Protein AF-A0A9X0A060-F1 (afdb_monomer_lite)

Foldseek 3Di:
DPPFQFLFWKWKADQCVLVVCVVVVVLLVVLLQQLLWDADPVRDIAFGWDDWDGDNTIITGTTGPDLVSSVVSVVCVVVCVSQVSSCVSVVVVPDNDRIDIDGPPVVVSVVVNVVVVD

Sequence (118 aa):
IDNVWIAGAVTVGAISLGAFYLARKGPSEDAIRRALERTDNSGVVDPAVRNITDGHSVLVELHCHTETSLLLFLEDFKKKKVKFRLEEEFKKIGFKDELGVTIRNAEEVYEKARQRIR

pLDDT: mean 84.38, std 12.81, range [35.19, 97.19]

Secondary structure (DSSP, 8-state):
----EEEEEEEEE-TTHHHHHHHTHHHHHHHHHHHH--B-TTS-BSSEEEEEE-SSSEEEEEEESSHHHHHHHHHHHHTTHHHHHHHHHHHHTT--SPPEEEETTHHHHHHHHHTT--

Radius of gyration: 14.05 Å; chains: 1; bounding box: 35×22×39 Å

Structure (mmCIF, N/CA/C/O backbone):
data_AF-A0A9X0A060-F1
#
_entry.id   AF-A0A9X0A060-F1
#
loop_
_atom_site.group_PDB
_atom_site.id
_atom_site.type_symbol
_atom_site.label_atom_id
_atom_site.label_alt_id
_atom_site.label_comp_id
_atom_site.label_asym_id
_atom_site.label_entity_id
_atom_site.label_seq_id
_atom_site.pdbx_PDB_ins_code
_atom_site.Cartn_x
_atom_site.Cartn_y
_atom_site.Cartn_z
_atom_site.occupancy
_atom_site.B_iso_or_equiv
_atom_site.auth_seq_id
_atom_site.auth_comp_id
_atom_site.auth_asym_id
_atom_site.auth_atom_id
_atom_site.pdbx_PDB_model_num
ATOM 1 N N . ILE A 1 1 ? 2.402 -6.791 22.322 1.00 35.19 1 ILE A N 1
ATOM 2 C CA . ILE A 1 1 ? 1.107 -6.646 21.616 1.00 35.19 1 ILE A CA 1
ATOM 3 C C . ILE A 1 1 ? 1.320 -7.290 20.261 1.00 35.19 1 ILE A C 1
ATOM 5 O O . ILE A 1 1 ? 1.874 -6.654 19.379 1.00 35.19 1 ILE A O 1
ATOM 9 N N . ASP A 1 2 ? 0.955 -8.564 20.138 1.00 39.66 2 ASP A N 1
ATOM 10 C CA . ASP A 1 2 ? 1.125 -9.345 18.905 1.00 39.66 2 ASP A CA 1
ATOM 11 C C . ASP A 1 2 ? -0.197 -9.405 18.138 1.00 39.66 2 ASP A C 1
ATOM 13 O O . ASP A 1 2 ? -0.681 -10.465 17.767 1.00 39.66 2 ASP A O 1
ATOM 17 N N . ASN A 1 3 ? -0.809 -8.241 17.926 1.00 45.09 3 ASN A N 1
ATOM 18 C CA . ASN A 1 3 ? -1.905 -8.101 16.976 1.00 45.09 3 ASN A CA 1
ATOM 19 C C . ASN A 1 3 ? -1.378 -7.296 15.798 1.00 45.09 3 ASN A C 1
ATOM 21 O O . ASN A 1 3 ? -1.618 -6.100 15.669 1.00 45.09 3 ASN A O 1
ATOM 25 N N . VAL A 1 4 ? -0.599 -7.976 14.962 1.00 50.66 4 VAL A N 1
ATOM 26 C CA . VAL A 1 4 ? -0.372 -7.535 13.592 1.00 50.66 4 VAL A CA 1
ATOM 27 C C . VAL A 1 4 ? -1.719 -7.587 12.888 1.00 50.66 4 VAL A C 1
ATOM 29 O O . VAL A 1 4 ? -2.287 -8.655 12.653 1.00 50.66 4 VAL A O 1
ATOM 32 N N . TRP A 1 5 ? -2.252 -6.423 12.559 1.00 54.41 5 TRP A N 1
ATOM 33 C CA . TRP A 1 5 ? -3.431 -6.328 11.730 1.00 54.41 5 TRP A CA 1
ATOM 34 C C . TRP A 1 5 ? -2.980 -6.248 10.295 1.00 54.41 5 TRP A C 1
ATOM 36 O O . TRP A 1 5 ? -2.451 -5.235 9.851 1.00 54.41 5 TRP A O 1
ATOM 46 N N . ILE A 1 6 ? -3.168 -7.326 9.549 1.00 57.50 6 ILE A N 1
ATOM 47 C CA . ILE A 1 6 ? -2.932 -7.279 8.113 1.00 57.50 6 ILE A CA 1
ATOM 48 C C . ILE A 1 6 ? -3.998 -6.344 7.528 1.00 57.50 6 ILE A C 1
ATOM 50 O O . ILE A 1 6 ? -5.160 -6.722 7.408 1.00 57.50 6 ILE A O 1
ATOM 54 N N . ALA A 1 7 ? -3.600 -5.116 7.188 1.00 56.00 7 ALA A N 1
ATOM 55 C CA . ALA A 1 7 ? -4.433 -4.135 6.481 1.00 56.00 7 ALA A CA 1
ATOM 56 C C . ALA A 1 7 ? -4.704 -4.565 5.033 1.00 56.00 7 ALA A C 1
ATOM 58 O O . ALA A 1 7 ? -5.567 -4.030 4.338 1.00 56.00 7 ALA A O 1
ATOM 59 N N . GLY A 1 8 ? -3.946 -5.567 4.605 1.00 57.94 8 GLY A N 1
ATOM 60 C CA . GLY A 1 8 ? -4.155 -6.357 3.423 1.00 57.94 8 GLY A CA 1
ATOM 61 C C . GLY A 1 8 ? -2.883 -6.494 2.611 1.00 57.94 8 GLY A C 1
ATOM 62 O O . GLY A 1 8 ? -1.894 -5.795 2.839 1.00 57.94 8 GLY A O 1
ATOM 63 N N . ALA A 1 9 ? -2.920 -7.397 1.637 1.00 68.50 9 ALA A N 1
ATOM 64 C CA . ALA A 1 9 ? -1.909 -7.420 0.594 1.00 68.50 9 ALA A CA 1
ATOM 65 C C . ALA A 1 9 ? -2.333 -6.429 -0.505 1.00 68.50 9 ALA A C 1
ATOM 67 O O . ALA A 1 9 ? -3.271 -6.688 -1.270 1.00 68.50 9 ALA A O 1
ATOM 68 N N . VAL A 1 10 ? -1.692 -5.261 -0.539 1.00 72.56 10 VAL A N 1
ATOM 69 C CA . VAL A 1 10 ? -1.977 -4.195 -1.503 1.00 72.56 10 VAL A CA 1
ATOM 70 C C . VAL A 1 10 ? -1.305 -4.546 -2.821 1.00 72.56 10 VAL A C 1
ATOM 72 O O . VAL A 1 10 ? -0.090 -4.693 -2.889 1.00 72.56 10 VAL A O 1
ATOM 75 N N . THR A 1 11 ? -2.093 -4.690 -3.880 1.00 76.75 11 THR A N 1
ATOM 76 C CA . THR A 1 11 ? -1.563 -4.882 -5.231 1.00 76.75 11 THR A CA 1
ATOM 77 C C . THR A 1 11 ? -1.534 -3.543 -5.950 1.00 76.75 11 THR A C 1
ATOM 79 O O . THR A 1 11 ? -2.582 -2.917 -6.115 1.00 76.75 11 THR A O 1
ATOM 82 N N . VAL A 1 12 ? -0.346 -3.128 -6.386 1.00 79.56 12 VAL A N 1
ATOM 83 C CA . VAL A 1 12 ? -0.104 -1.942 -7.212 1.00 79.56 12 VAL A CA 1
ATOM 84 C C . VAL A 1 12 ? 0.286 -2.419 -8.610 1.00 79.56 12 VAL A C 1
ATOM 86 O O . VAL A 1 12 ? 1.239 -3.184 -8.760 1.00 79.56 12 VAL A O 1
ATOM 89 N N . GLY A 1 13 ? -0.460 -2.022 -9.639 1.00 74.19 13 GLY A N 1
ATOM 90 C CA . GLY A 1 13 ? -0.291 -2.555 -10.990 1.00 74.19 13 GLY A CA 1
ATOM 91 C C . GLY A 1 13 ? -0.482 -1.525 -12.098 1.00 74.19 13 GLY A C 1
ATOM 92 O O . GLY A 1 13 ? -1.391 -0.705 -12.052 1.00 74.19 13 GLY A O 1
ATOM 93 N N . ALA A 1 14 ? 0.365 -1.634 -13.116 1.00 76.62 14 ALA A N 1
ATOM 94 C CA . ALA A 1 14 ? 0.221 -1.054 -14.448 1.00 76.62 14 ALA A CA 1
ATOM 95 C C . ALA A 1 14 ? 0.945 -1.993 -15.428 1.00 76.62 14 ALA A C 1
ATOM 97 O O . ALA A 1 14 ? 1.805 -2.762 -14.992 1.00 76.62 14 ALA A O 1
ATOM 98 N N . ILE A 1 15 ? 0.652 -1.916 -16.732 1.00 66.50 15 ILE A N 1
ATOM 99 C CA . ILE A 1 15 ? 1.270 -2.785 -17.761 1.00 66.50 15 ILE A CA 1
ATOM 100 C C . ILE A 1 15 ? 2.813 -2.729 -17.695 1.00 66.50 15 ILE A C 1
ATOM 102 O O . ILE A 1 15 ? 3.487 -3.720 -17.964 1.00 66.50 15 ILE A O 1
ATOM 106 N N . SER A 1 16 ? 3.368 -1.591 -17.270 1.00 79.38 16 SER A N 1
ATOM 107 C CA . SER A 1 16 ? 4.802 -1.294 -17.199 1.00 79.38 16 SER A CA 1
ATOM 108 C C . SER A 1 16 ? 5.400 -1.317 -15.782 1.00 79.38 16 SER A C 1
ATOM 110 O O . SER A 1 16 ? 6.627 -1.306 -15.647 1.00 79.38 16 SER A O 1
ATOM 112 N N . LEU A 1 17 ? 4.588 -1.357 -14.714 1.00 85.25 17 LEU A N 1
ATOM 113 C CA . LEU A 1 17 ? 5.103 -1.145 -13.352 1.00 85.25 17 LEU A CA 1
ATOM 114 C C . LEU A 1 17 ? 6.037 -2.267 -12.896 1.00 85.25 17 LEU A C 1
ATOM 116 O O . LEU A 1 17 ? 7.040 -1.981 -12.253 1.00 85.25 17 LEU A O 1
ATOM 120 N N . GLY A 1 18 ? 5.748 -3.525 -13.243 1.00 84.19 18 GLY A N 1
ATOM 121 C CA . GLY A 1 18 ? 6.622 -4.650 -12.894 1.00 84.19 18 GLY A CA 1
ATOM 122 C C . GLY A 1 18 ? 8.034 -4.480 -13.468 1.00 84.19 18 GLY A C 1
ATOM 123 O O . GLY A 1 18 ? 9.019 -4.590 -12.744 1.00 84.19 18 GLY A O 1
ATOM 124 N N . ALA A 1 19 ? 8.142 -4.107 -14.748 1.00 86.06 19 ALA A N 1
ATOM 125 C CA . ALA A 1 19 ? 9.429 -3.847 -15.394 1.00 86.06 19 ALA A CA 1
ATOM 126 C C . ALA A 1 19 ? 10.142 -2.626 -14.793 1.00 86.06 19 ALA A C 1
ATOM 128 O O . ALA A 1 19 ? 11.347 -2.665 -14.541 1.00 86.06 19 ALA A O 1
ATOM 129 N N . PHE A 1 20 ? 9.393 -1.554 -14.517 1.00 89.12 20 PHE A N 1
ATOM 130 C CA . PHE A 1 20 ? 9.936 -0.37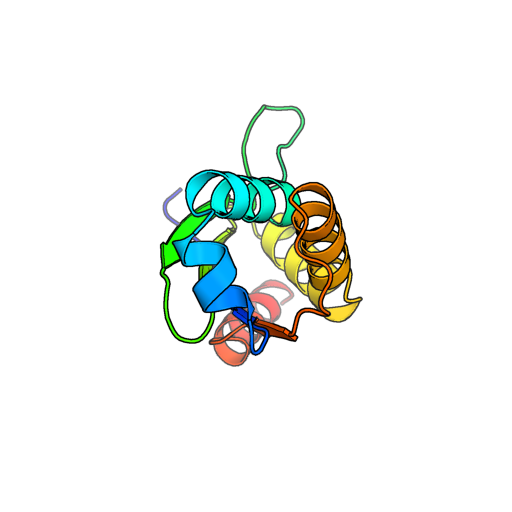0 -13.861 1.00 89.12 20 PHE A CA 1
ATOM 131 C C . PHE A 1 20 ? 10.472 -0.695 -12.459 1.00 89.12 20 PHE A C 1
ATOM 133 O O . PHE A 1 20 ? 11.585 -0.296 -12.121 1.00 89.12 20 PHE A O 1
ATOM 140 N N . TYR A 1 21 ? 9.717 -1.461 -11.668 1.00 90.06 21 TYR A N 1
ATOM 141 C CA . TYR A 1 21 ? 10.109 -1.902 -10.334 1.00 90.06 21 TYR A CA 1
ATOM 142 C C . TYR A 1 21 ? 11.380 -2.756 -10.383 1.00 90.06 21 TYR A C 1
ATOM 144 O O . TYR A 1 21 ? 12.305 -2.495 -9.622 1.00 90.06 21 TYR A O 1
ATOM 152 N N . LEU A 1 22 ? 11.487 -3.708 -11.317 1.00 88.75 22 LEU A N 1
ATOM 153 C CA . LEU A 1 22 ? 12.699 -4.521 -11.486 1.00 88.75 22 LEU A CA 1
ATOM 154 C C . LEU A 1 22 ? 13.935 -3.668 -11.810 1.00 88.75 22 LEU A C 1
ATOM 156 O O . LEU A 1 22 ? 15.005 -3.892 -11.248 1.00 88.75 22 LEU A O 1
ATOM 160 N N . ALA A 1 23 ? 13.787 -2.656 -12.668 1.00 90.06 23 ALA A N 1
ATOM 161 C CA . ALA A 1 23 ? 14.879 -1.750 -13.022 1.00 90.06 23 ALA A CA 1
ATOM 162 C C . ALA A 1 23 ? 15.234 -0.755 -11.899 1.00 90.06 23 ALA A C 1
ATOM 164 O O . ALA A 1 23 ? 16.366 -0.277 -11.821 1.00 90.06 23 ALA A O 1
ATOM 165 N N . ARG A 1 24 ? 14.264 -0.395 -11.047 1.00 92.56 24 ARG A N 1
ATOM 166 C CA . ARG A 1 24 ? 14.360 0.680 -10.042 1.00 92.56 24 ARG A CA 1
ATOM 167 C C . ARG A 1 24 ? 13.913 0.190 -8.664 1.00 92.56 24 ARG A C 1
ATOM 169 O O . ARG A 1 24 ? 13.180 0.906 -7.981 1.00 92.56 24 ARG A O 1
ATOM 176 N N . LYS A 1 25 ? 14.349 -1.008 -8.255 1.00 92.25 25 LYS A N 1
ATOM 177 C CA . LYS A 1 25 ? 13.827 -1.706 -7.065 1.00 92.25 25 LYS A CA 1
ATOM 178 C C . LYS A 1 25 ? 13.892 -0.853 -5.799 1.00 92.25 25 LYS A C 1
ATOM 180 O O . LYS A 1 25 ? 12.846 -0.491 -5.278 1.00 92.25 25 LYS A O 1
ATOM 185 N N . GLY A 1 26 ? 15.088 -0.441 -5.372 1.00 94.94 26 GLY A N 1
ATOM 186 C CA . GLY A 1 26 ? 15.268 0.403 -4.179 1.00 94.94 26 GLY A CA 1
ATOM 187 C C . GLY A 1 26 ? 14.423 1.688 -4.204 1.00 94.94 26 GLY A C 1
ATOM 188 O O . GLY A 1 26 ? 13.568 1.861 -3.340 1.00 94.94 26 GLY A O 1
ATOM 189 N N . PRO A 1 27 ? 14.550 2.545 -5.237 1.00 95.88 27 PRO A N 1
ATOM 190 C CA . PRO A 1 27 ? 13.730 3.753 -5.347 1.00 95.88 27 PRO A CA 1
ATOM 191 C C . PRO A 1 27 ? 12.216 3.500 -5.327 1.00 95.88 27 PRO A C 1
ATOM 193 O O . PRO A 1 27 ? 11.469 4.303 -4.768 1.00 95.88 27 PRO A O 1
ATOM 196 N N . SER A 1 28 ? 11.759 2.400 -5.933 1.00 94.81 28 SER A N 1
ATOM 197 C CA . SER A 1 28 ? 10.341 2.022 -5.955 1.00 94.81 28 SER A CA 1
ATOM 198 C C . SER A 1 28 ? 9.862 1.542 -4.587 1.00 94.81 28 SER A C 1
ATOM 200 O O . SER A 1 28 ? 8.779 1.916 -4.148 1.00 94.81 28 SER A O 1
ATOM 202 N N . GLU A 1 29 ? 10.671 0.750 -3.887 1.00 95.62 29 GLU A N 1
ATOM 203 C CA . GLU A 1 29 ? 10.398 0.318 -2.517 1.00 95.62 29 GLU A CA 1
ATOM 204 C C . GLU A 1 29 ? 10.316 1.495 -1.538 1.00 95.62 29 GLU A C 1
ATOM 206 O O . GLU A 1 29 ? 9.427 1.522 -0.680 1.00 95.62 29 GLU A O 1
ATOM 211 N N . ASP A 1 30 ? 11.192 2.487 -1.697 1.00 96.62 30 ASP A N 1
ATOM 212 C CA . ASP A 1 30 ? 11.170 3.712 -0.901 1.00 96.62 30 ASP A CA 1
ATOM 213 C C . ASP A 1 30 ? 9.937 4.571 -1.209 1.00 96.62 30 ASP A C 1
ATOM 215 O O . ASP A 1 30 ? 9.323 5.136 -0.303 1.00 96.62 30 ASP A O 1
ATOM 219 N N . ALA A 1 31 ? 9.546 4.667 -2.485 1.00 96.19 31 ALA A N 1
ATOM 220 C CA . ALA A 1 31 ? 8.329 5.365 -2.899 1.00 96.19 31 ALA A CA 1
ATOM 221 C C . ALA A 1 31 ? 7.070 4.707 -2.311 1.00 96.19 31 ALA A C 1
ATOM 223 O O . ALA A 1 31 ? 6.192 5.402 -1.802 1.00 96.19 31 ALA A O 1
ATOM 224 N N . ILE A 1 32 ? 7.007 3.372 -2.316 1.00 95.25 32 ILE A N 1
ATOM 225 C CA . ILE A 1 32 ? 5.912 2.609 -1.704 1.00 95.25 32 ILE A CA 1
ATOM 226 C C . ILE A 1 32 ? 5.837 2.878 -0.200 1.00 95.25 32 ILE A C 1
ATOM 228 O O . ILE A 1 32 ? 4.752 3.166 0.305 1.00 95.25 32 ILE A O 1
ATOM 232 N N . ARG A 1 33 ? 6.973 2.838 0.509 1.00 95.88 33 ARG A N 1
ATOM 233 C CA . ARG A 1 33 ? 7.026 3.154 1.945 1.00 95.88 33 ARG A CA 1
ATOM 234 C C . ARG A 1 33 ? 6.543 4.567 2.229 1.00 95.88 33 ARG A C 1
ATOM 236 O O . ARG A 1 33 ? 5.598 4.727 2.986 1.00 95.88 33 ARG A O 1
ATOM 243 N N . ARG A 1 34 ? 7.074 5.582 1.540 1.00 95.81 34 ARG A N 1
ATOM 244 C CA . ARG A 1 34 ? 6.629 6.980 1.714 1.00 95.81 34 ARG A CA 1
ATOM 245 C C . ARG A 1 34 ? 5.140 7.190 1.433 1.00 95.81 34 ARG A C 1
ATOM 247 O O . ARG A 1 34 ? 4.521 8.056 2.045 1.00 95.81 34 ARG A O 1
ATOM 254 N N . ALA A 1 35 ? 4.566 6.432 0.502 1.00 95.12 35 ALA A N 1
ATOM 255 C CA . ALA A 1 35 ? 3.157 6.556 0.147 1.00 95.12 35 ALA A CA 1
ATOM 256 C C . ALA A 1 35 ? 2.209 5.862 1.139 1.00 95.12 35 ALA A C 1
ATOM 258 O O . ALA A 1 35 ? 1.078 6.328 1.328 1.00 95.12 35 ALA A O 1
ATOM 259 N N . LEU A 1 36 ? 2.632 4.732 1.714 1.00 93.75 36 LEU A N 1
ATOM 260 C CA . LEU A 1 36 ? 1.779 3.862 2.524 1.00 93.75 36 LEU A CA 1
ATOM 261 C C . LEU A 1 36 ? 2.016 4.012 4.020 1.00 93.75 36 LEU A C 1
ATOM 263 O O . LEU A 1 36 ? 1.050 3.955 4.777 1.00 93.75 36 LEU A O 1
ATOM 267 N N . GLU A 1 37 ? 3.261 4.205 4.438 1.00 94.50 37 GLU A N 1
ATOM 268 C CA . GLU A 1 37 ? 3.618 4.315 5.842 1.00 94.50 37 GLU A CA 1
ATOM 269 C C . GLU A 1 37 ? 3.228 5.673 6.418 1.00 94.50 37 GLU A C 1
ATOM 271 O O . GLU A 1 37 ? 3.241 6.707 5.741 1.00 94.50 37 GLU A O 1
ATOM 276 N N . ARG A 1 38 ? 2.871 5.678 7.701 1.00 90.00 38 ARG A N 1
ATOM 277 C CA . ARG A 1 38 ? 2.690 6.906 8.477 1.00 90.00 38 ARG A CA 1
ATOM 278 C C . ARG A 1 38 ? 3.487 6.777 9.759 1.00 90.00 38 ARG A C 1
ATOM 280 O O . ARG A 1 38 ? 3.366 5.779 10.455 1.00 90.00 38 ARG A O 1
ATOM 287 N N . THR A 1 39 ? 4.277 7.793 10.068 1.00 88.44 39 THR A N 1
ATOM 288 C CA . THR A 1 39 ? 4.987 7.887 11.343 1.00 88.44 39 THR A CA 1
ATOM 289 C C . THR A 1 39 ? 4.229 8.847 12.243 1.00 88.44 39 THR A C 1
ATOM 291 O O . THR A 1 39 ? 3.906 9.960 11.822 1.00 88.44 39 THR A O 1
ATOM 294 N N . ASP A 1 40 ? 3.916 8.420 13.460 1.00 81.00 40 ASP A N 1
ATOM 295 C CA . ASP A 1 40 ? 3.328 9.307 14.457 1.00 81.00 40 ASP A CA 1
ATOM 296 C C . ASP A 1 40 ? 4.390 10.193 15.139 1.00 81.00 40 ASP A C 1
ATOM 298 O O . ASP A 1 40 ? 5.595 10.078 14.903 1.00 81.00 40 ASP A O 1
ATOM 302 N N . ASN A 1 41 ? 3.945 11.092 16.020 1.00 78.50 41 ASN A N 1
ATOM 303 C CA . ASN A 1 41 ? 4.833 12.009 16.744 1.00 78.50 41 ASN A CA 1
ATOM 304 C C . ASN A 1 41 ? 5.803 11.298 17.706 1.00 78.50 41 ASN A C 1
ATOM 306 O O . ASN A 1 41 ? 6.728 11.933 18.210 1.00 78.50 41 ASN A O 1
ATOM 310 N N . SER A 1 42 ? 5.589 10.011 17.986 1.00 82.38 42 SER A N 1
ATOM 311 C CA . SER A 1 42 ? 6.471 9.184 18.811 1.00 82.38 42 SER A CA 1
ATOM 312 C C . SER A 1 42 ? 7.503 8.405 17.989 1.00 82.38 42 SER A C 1
ATOM 314 O O . SER A 1 42 ? 8.333 7.698 18.556 1.00 82.38 42 SER A O 1
ATOM 316 N N . GLY A 1 43 ? 7.491 8.557 16.660 1.00 83.44 43 GLY A N 1
ATOM 317 C CA . GLY A 1 43 ? 8.395 7.849 15.757 1.00 83.44 43 GLY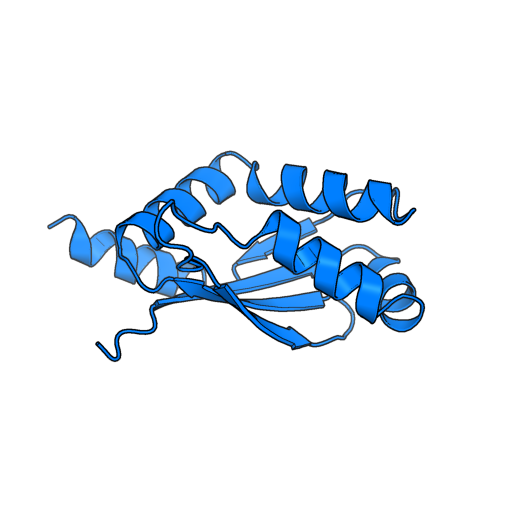 A CA 1
ATOM 318 C C . GLY A 1 43 ? 7.933 6.431 15.418 1.00 83.44 43 GLY A C 1
ATOM 319 O O . GLY A 1 43 ? 8.670 5.698 14.758 1.00 83.44 43 GLY A O 1
ATOM 320 N N . VAL A 1 44 ? 6.731 6.028 15.842 1.00 87.19 44 VAL A N 1
ATOM 321 C CA . VAL A 1 44 ? 6.179 4.705 15.542 1.00 87.19 44 VAL A CA 1
ATOM 322 C C . VAL A 1 44 ? 5.562 4.729 14.148 1.00 87.19 44 VAL A C 1
ATOM 324 O O . VAL A 1 44 ? 4.756 5.601 13.823 1.00 87.19 44 VAL A O 1
ATOM 327 N N . VAL A 1 45 ? 5.966 3.772 13.310 1.00 91.44 45 VAL A N 1
ATOM 328 C CA . VAL A 1 45 ? 5.430 3.600 11.957 1.00 91.44 45 VAL A CA 1
ATOM 329 C C . VAL A 1 45 ? 4.191 2.714 12.012 1.00 91.44 45 VAL A C 1
ATOM 331 O O . VAL A 1 45 ? 4.298 1.525 12.308 1.00 91.44 45 VAL A O 1
ATOM 334 N N . ASP A 1 46 ? 3.030 3.294 11.718 1.00 90.19 46 ASP A N 1
ATOM 335 C CA . ASP A 1 46 ? 1.744 2.607 11.668 1.00 90.19 46 ASP A CA 1
ATOM 336 C C . ASP A 1 46 ? 0.762 3.340 10.715 1.00 90.19 46 ASP A C 1
ATOM 338 O O . ASP A 1 46 ? 0.322 4.456 11.013 1.00 90.19 46 ASP A O 1
ATOM 342 N N . PRO A 1 47 ? 0.383 2.757 9.559 1.00 90.94 47 PRO A N 1
ATOM 343 C CA . PRO A 1 47 ? 0.729 1.410 9.102 1.00 90.94 47 PRO A CA 1
ATOM 344 C C . PRO A 1 47 ? 2.185 1.289 8.634 1.00 90.94 47 PRO A C 1
ATOM 346 O O . PRO A 1 47 ? 2.793 2.273 8.221 1.00 90.94 47 PRO A O 1
ATOM 349 N N . ALA A 1 48 ? 2.723 0.070 8.668 1.00 91.94 48 ALA A N 1
ATOM 350 C CA . ALA A 1 48 ? 4.085 -0.270 8.263 1.00 91.94 48 ALA A CA 1
ATOM 351 C C . ALA A 1 48 ? 4.102 -1.256 7.090 1.00 91.94 48 ALA A C 1
ATOM 353 O O . ALA A 1 48 ? 3.358 -2.242 7.071 1.00 91.94 48 ALA A O 1
ATOM 354 N N . VAL A 1 49 ? 4.999 -1.032 6.132 1.00 92.56 49 VAL A N 1
ATOM 355 C CA . VAL A 1 49 ? 5.251 -1.965 5.035 1.00 92.56 49 VAL A CA 1
ATOM 356 C C . VAL A 1 49 ? 6.216 -3.038 5.527 1.00 92.56 49 VAL A C 1
ATOM 358 O O . VAL A 1 49 ? 7.368 -2.760 5.856 1.00 92.56 49 VAL A O 1
ATOM 361 N N . ARG A 1 50 ? 5.762 -4.293 5.571 1.00 90.38 50 ARG A N 1
ATOM 362 C CA . ARG A 1 50 ? 6.613 -5.415 5.998 1.00 90.38 50 ARG A CA 1
ATOM 363 C C . ARG A 1 50 ? 7.360 -6.068 4.865 1.00 90.38 50 ARG A C 1
ATOM 365 O O . ARG A 1 50 ? 8.529 -6.405 5.023 1.00 90.38 50 ARG A O 1
ATOM 372 N N . ASN A 1 51 ? 6.677 -6.264 3.748 1.00 89.81 51 ASN A N 1
ATOM 373 C CA . ASN A 1 51 ? 7.229 -6.980 2.618 1.00 89.81 51 ASN A CA 1
ATOM 374 C C . ASN A 1 51 ? 6.754 -6.355 1.309 1.00 89.81 51 ASN A C 1
ATOM 376 O O . ASN A 1 51 ? 5.633 -5.850 1.217 1.00 89.81 51 ASN A O 1
ATOM 380 N N . ILE A 1 52 ? 7.622 -6.397 0.303 1.00 91.00 52 ILE A N 1
ATOM 381 C CA . ILE A 1 52 ? 7.311 -6.011 -1.069 1.00 91.00 52 ILE A CA 1
ATOM 382 C C . ILE A 1 52 ? 7.797 -7.136 -1.971 1.00 91.00 52 ILE A C 1
ATOM 384 O O . ILE A 1 52 ? 8.960 -7.528 -1.919 1.00 91.00 52 ILE A O 1
ATOM 388 N N . THR A 1 53 ? 6.898 -7.670 -2.785 1.00 87.25 53 THR A N 1
ATOM 389 C CA . THR A 1 53 ? 7.184 -8.772 -3.703 1.00 87.25 53 THR A CA 1
ATOM 390 C C . THR A 1 53 ? 6.819 -8.365 -5.121 1.00 87.25 53 THR A C 1
ATOM 392 O O . THR A 1 53 ? 5.780 -7.745 -5.361 1.00 87.25 53 THR A O 1
ATOM 395 N N . ASP A 1 54 ? 7.687 -8.706 -6.064 1.00 79.56 54 ASP A N 1
ATOM 396 C CA . ASP A 1 54 ? 7.523 -8.448 -7.487 1.00 79.56 54 ASP A CA 1
ATOM 397 C C . ASP A 1 54 ? 6.791 -9.571 -8.235 1.00 79.56 54 ASP A C 1
ATOM 399 O O . ASP A 1 54 ? 6.663 -10.704 -7.774 1.00 79.56 54 ASP A O 1
ATOM 403 N N . GLY A 1 55 ? 6.265 -9.217 -9.408 1.00 72.06 55 GLY A N 1
ATOM 404 C CA . GLY A 1 55 ? 5.504 -10.077 -10.309 1.00 72.06 55 GLY A CA 1
ATOM 405 C C . GLY A 1 55 ? 4.958 -9.255 -11.480 1.00 72.06 55 GLY A C 1
ATOM 406 O O . GLY A 1 55 ? 5.512 -8.213 -11.829 1.00 72.06 55 GLY A O 1
ATOM 407 N N . HIS A 1 56 ? 3.818 -9.652 -12.055 1.00 73.44 56 HIS A N 1
ATOM 408 C CA . HIS A 1 56 ? 3.083 -8.802 -13.016 1.00 73.44 56 HIS A CA 1
ATOM 409 C C . HIS A 1 56 ? 2.564 -7.490 -12.394 1.00 73.44 56 HIS A C 1
ATOM 411 O O . HIS A 1 56 ? 2.201 -6.550 -13.096 1.00 73.44 56 HIS A O 1
ATOM 417 N N . SER A 1 57 ? 2.536 -7.436 -11.067 1.00 82.25 57 SER A N 1
ATOM 418 C CA . SER A 1 57 ? 2.179 -6.301 -10.226 1.00 82.25 57 SER A CA 1
ATOM 419 C C . SER A 1 57 ? 3.078 -6.316 -8.994 1.00 82.25 57 SER A C 1
ATOM 421 O O . SER A 1 57 ? 3.586 -7.376 -8.627 1.00 82.25 57 SER A O 1
ATOM 423 N N . VAL A 1 58 ? 3.206 -5.184 -8.311 1.00 89.56 58 VAL A N 1
ATOM 424 C CA . VAL A 1 58 ? 3.902 -5.117 -7.026 1.00 89.56 58 VAL A CA 1
ATOM 425 C C . VAL A 1 58 ? 2.916 -5.450 -5.913 1.00 89.56 58 VAL A C 1
ATOM 427 O O . VAL A 1 58 ? 1.874 -4.804 -5.783 1.00 89.56 58 VAL A O 1
ATOM 430 N N . LEU A 1 59 ? 3.230 -6.475 -5.127 1.00 90.62 59 LEU A N 1
ATOM 431 C CA . LEU A 1 59 ? 2.460 -6.873 -3.957 1.00 90.62 59 LEU A CA 1
ATOM 432 C C . LEU A 1 59 ? 3.124 -6.318 -2.700 1.00 90.62 59 LEU A C 1
ATOM 434 O O . LEU A 1 59 ? 4.306 -6.550 -2.472 1.00 90.62 59 LEU A O 1
ATOM 438 N N . VAL A 1 60 ? 2.356 -5.612 -1.880 1.00 90.81 60 VAL A N 1
ATOM 439 C CA . VAL A 1 60 ? 2.832 -4.990 -0.646 1.00 90.81 60 VAL A CA 1
ATOM 440 C C . VAL A 1 60 ? 2.075 -5.571 0.535 1.00 90.81 60 VAL A C 1
ATOM 442 O O . VAL A 1 60 ? 0.848 -5.506 0.585 1.00 90.81 60 VAL A O 1
ATOM 445 N N . GLU A 1 61 ? 2.800 -6.118 1.498 1.00 90.94 61 GLU A N 1
ATOM 446 C CA . GLU A 1 61 ? 2.237 -6.549 2.770 1.00 90.94 61 GLU A CA 1
ATOM 447 C C . GLU A 1 61 ? 2.220 -5.366 3.743 1.00 90.94 61 GLU A C 1
ATOM 449 O O . GLU A 1 61 ? 3.272 -4.910 4.203 1.00 90.94 61 GLU A O 1
ATOM 454 N N . LEU A 1 62 ? 1.019 -4.857 4.033 1.00 90.06 62 LEU A N 1
ATOM 455 C CA . LEU A 1 62 ? 0.817 -3.707 4.909 1.00 90.06 62 LEU A CA 1
ATOM 456 C C . LEU A 1 62 ? 0.263 -4.156 6.263 1.00 90.06 62 LEU A C 1
ATOM 458 O O . LEU A 1 62 ? -0.784 -4.807 6.341 1.00 90.06 62 LEU A O 1
ATOM 462 N N . HIS A 1 63 ? 0.968 -3.800 7.333 1.00 89.06 63 HIS A N 1
ATOM 463 C CA . HIS A 1 63 ? 0.577 -4.094 8.708 1.00 89.06 63 HIS A CA 1
ATOM 464 C C . HIS A 1 63 ? 0.121 -2.815 9.395 1.00 89.06 63 HIS A C 1
ATOM 466 O O . HIS A 1 63 ? 0.871 -1.850 9.477 1.00 89.06 63 HIS A O 1
ATOM 472 N N . CYS A 1 64 ? -1.095 -2.833 9.914 1.00 87.06 64 CYS A N 1
ATOM 473 C CA . CYS A 1 64 ? -1.568 -1.895 10.914 1.00 87.06 64 CYS A CA 1
ATOM 474 C C . CYS A 1 64 ? -1.268 -2.471 12.304 1.00 87.06 64 CYS A C 1
ATOM 476 O O . CYS A 1 64 ? -1.500 -3.652 12.562 1.00 87.06 64 CYS A O 1
ATOM 478 N N . HIS A 1 65 ? -0.753 -1.662 13.217 1.00 83.75 65 HIS A N 1
ATOM 479 C CA . HIS A 1 65 ? -0.517 -2.054 14.612 1.00 83.75 65 HIS A CA 1
ATOM 480 C C . HIS A 1 65 ? -1.623 -1.558 15.539 1.00 83.75 65 HIS A C 1
ATOM 482 O O . HIS A 1 65 ? -1.819 -2.111 16.621 1.00 83.75 65 HIS A O 1
ATOM 488 N N . THR A 1 66 ? -2.395 -0.571 15.090 1.00 83.94 66 THR A N 1
ATOM 489 C CA . THR A 1 66 ? -3.565 -0.046 15.787 1.00 83.94 66 THR A CA 1
ATOM 490 C C . THR A 1 66 ? -4.833 -0.200 14.953 1.00 83.94 66 THR A C 1
ATOM 492 O O . THR A 1 66 ? -4.821 -0.308 13.728 1.00 83.94 66 THR A O 1
ATOM 495 N N . GLU A 1 67 ? -5.976 -0.202 15.633 1.00 84.00 67 GLU A N 1
ATOM 496 C CA . GLU A 1 67 ? -7.276 -0.162 14.961 1.00 84.00 67 GLU A CA 1
ATOM 497 C C . GLU A 1 67 ? -7.485 1.165 14.223 1.00 84.00 67 GLU A C 1
ATOM 499 O O . GLU A 1 67 ? -7.986 1.194 13.099 1.00 84.00 67 GLU A O 1
ATOM 504 N N . THR A 1 68 ? -7.035 2.267 14.825 1.00 86.25 68 THR A N 1
ATOM 505 C CA . THR A 1 68 ? -7.094 3.598 14.224 1.00 86.25 68 THR A CA 1
ATOM 506 C C . THR A 1 68 ? -6.365 3.639 12.885 1.00 86.25 68 THR A C 1
ATOM 508 O O . THR A 1 68 ? -6.914 4.163 11.915 1.00 86.25 68 THR A O 1
ATOM 511 N N . SER A 1 69 ? -5.160 3.066 12.788 1.00 88.06 69 SER A N 1
ATOM 512 C CA . SER A 1 69 ? -4.419 3.049 11.525 1.00 88.06 69 SER A CA 1
ATOM 513 C C . SER A 1 69 ? -5.116 2.202 10.458 1.00 88.06 69 SER A C 1
ATOM 515 O O . SER A 1 69 ? -5.155 2.616 9.298 1.00 88.06 69 SER A O 1
ATOM 517 N N . LEU A 1 70 ? -5.750 1.087 10.844 1.00 87.38 70 LEU A N 1
ATOM 518 C CA . LEU A 1 70 ? -6.558 0.259 9.944 1.00 87.38 70 LEU A CA 1
ATOM 519 C C . LEU A 1 70 ? -7.758 1.035 9.389 1.00 87.38 70 LEU A C 1
ATOM 521 O O . LEU A 1 70 ? -7.958 1.082 8.174 1.00 87.38 70 LEU A O 1
ATOM 525 N N . LEU A 1 71 ? -8.545 1.673 10.257 1.00 88.00 71 LEU A N 1
ATOM 526 C CA . LEU A 1 71 ? -9.731 2.429 9.848 1.00 88.00 71 LEU A CA 1
ATOM 527 C C . LEU A 1 71 ? -9.363 3.626 8.962 1.00 88.00 71 LEU A C 1
ATOM 529 O O . LEU A 1 71 ? -9.986 3.826 7.917 1.00 88.00 71 LEU A O 1
ATOM 533 N N . LEU A 1 72 ? -8.316 4.375 9.325 1.00 90.06 72 LEU A N 1
ATOM 534 C CA . LEU A 1 72 ? -7.813 5.492 8.520 1.00 90.06 72 LEU A CA 1
ATOM 535 C C . LEU A 1 72 ? -7.289 5.026 7.160 1.00 90.06 72 LEU A C 1
ATOM 537 O O . LEU A 1 72 ? -7.556 5.674 6.147 1.00 90.06 72 LEU A O 1
ATOM 541 N N . PHE A 1 73 ? -6.570 3.901 7.112 1.00 90.75 73 PHE A N 1
ATOM 542 C CA . PHE A 1 73 ? -6.113 3.322 5.852 1.00 90.75 73 PHE A CA 1
ATOM 543 C C . PHE A 1 73 ? -7.295 2.954 4.950 1.00 90.75 73 PHE A C 1
ATOM 545 O O . PHE A 1 73 ? -7.309 3.331 3.778 1.00 90.75 73 PHE A O 1
ATOM 552 N N . LEU A 1 74 ? -8.312 2.274 5.487 1.00 90.31 74 LEU A N 1
ATOM 553 C CA . LEU A 1 74 ? -9.503 1.888 4.725 1.00 90.31 74 LEU A CA 1
ATOM 554 C C . LEU A 1 74 ? -10.310 3.097 4.243 1.00 90.31 74 LEU A C 1
ATOM 556 O O . LEU A 1 74 ? -10.820 3.092 3.119 1.00 90.31 74 LEU A O 1
ATOM 560 N N . GLU A 1 75 ? -10.410 4.144 5.060 1.00 92.12 75 GLU A N 1
ATOM 561 C CA . GLU A 1 75 ? -11.041 5.403 4.676 1.00 92.12 75 GLU A CA 1
ATOM 562 C C . GLU A 1 75 ? -10.265 6.096 3.546 1.00 92.12 75 GLU A C 1
ATOM 564 O O . GLU A 1 75 ? -10.854 6.484 2.531 1.00 92.12 75 GLU A O 1
ATOM 569 N N . ASP A 1 76 ? -8.941 6.213 3.681 1.00 93.81 76 ASP A N 1
ATOM 570 C CA . ASP A 1 76 ? -8.063 6.768 2.652 1.00 93.81 76 ASP A CA 1
ATOM 571 C C . ASP A 1 76 ? -8.142 5.956 1.354 1.00 93.81 76 ASP A C 1
ATOM 573 O O . ASP A 1 76 ? -8.162 6.531 0.262 1.00 93.81 76 ASP A O 1
ATOM 577 N N . PHE A 1 77 ? -8.205 4.629 1.458 1.00 91.00 77 PHE A N 1
ATOM 578 C CA . PHE A 1 77 ? -8.341 3.731 0.320 1.00 91.00 77 PHE A CA 1
ATOM 579 C C . PHE A 1 77 ? -9.675 3.963 -0.401 1.00 91.00 77 PHE A C 1
ATOM 581 O O . PHE A 1 77 ? -9.689 4.211 -1.609 1.00 91.00 77 PHE A O 1
ATOM 588 N N . LYS A 1 78 ? -10.792 4.006 0.341 1.00 92.06 78 LYS A N 1
ATOM 589 C CA . LYS A 1 78 ? -12.134 4.299 -0.197 1.00 92.06 78 LYS A CA 1
ATOM 590 C C . LYS A 1 78 ? -12.199 5.672 -0.873 1.00 92.06 78 LYS A C 1
ATOM 592 O O . LYS A 1 78 ? -12.845 5.822 -1.908 1.00 92.06 78 LYS A O 1
ATOM 597 N N . LYS A 1 79 ? -11.501 6.668 -0.320 1.00 95.44 79 LYS A N 1
ATOM 598 C CA . LYS A 1 79 ? -11.381 8.027 -0.878 1.00 95.44 79 LYS A CA 1
ATOM 599 C C . LYS A 1 79 ? -10.326 8.145 -1.990 1.00 95.44 79 LYS A C 1
ATOM 601 O O . LYS A 1 79 ? -10.040 9.256 -2.425 1.00 95.44 79 LYS A O 1
ATOM 606 N N . LYS A 1 80 ? -9.733 7.031 -2.444 1.00 93.88 80 LYS A N 1
ATOM 607 C CA . LYS A 1 80 ? -8.650 6.957 -3.447 1.00 93.88 80 LYS A CA 1
ATOM 608 C C . LYS A 1 80 ? -7.354 7.693 -3.067 1.00 93.88 80 LYS A C 1
ATOM 610 O O . LYS A 1 80 ? -6.441 7.779 -3.881 1.00 93.88 80 LYS A O 1
ATOM 615 N N . LYS A 1 81 ? -7.206 8.164 -1.825 1.00 95.56 81 LYS A N 1
ATOM 616 C CA . LYS A 1 81 ? -6.006 8.874 -1.346 1.00 95.56 81 LYS A CA 1
ATOM 617 C C . LYS A 1 81 ? -4.760 7.993 -1.357 1.00 95.56 81 LYS A C 1
ATOM 619 O O . LYS A 1 81 ? -3.673 8.487 -1.636 1.00 95.56 81 LYS A O 1
ATOM 624 N N . VAL A 1 82 ? -4.906 6.693 -1.078 1.00 93.19 82 VAL A N 1
ATOM 625 C CA . VAL A 1 82 ? -3.799 5.721 -1.178 1.00 93.19 82 VAL A CA 1
ATOM 626 C C . VAL A 1 82 ? -3.240 5.681 -2.601 1.00 93.19 82 VAL A C 1
ATOM 628 O O . VAL A 1 82 ? -2.034 5.822 -2.781 1.00 93.19 82 VAL A O 1
ATOM 631 N N .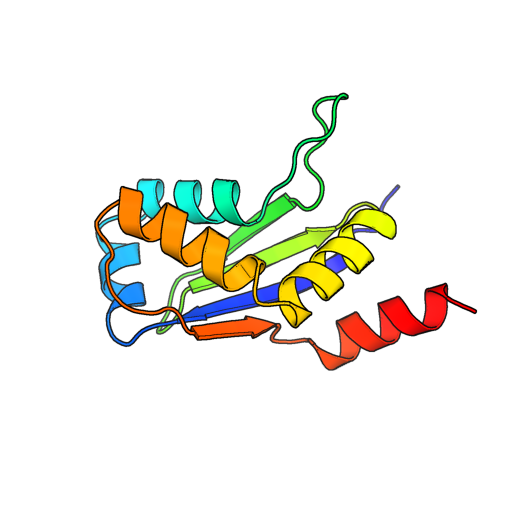 LYS A 1 83 ? -4.119 5.575 -3.606 1.00 94.19 83 LYS A N 1
ATOM 632 C CA . LYS A 1 83 ? -3.728 5.605 -5.019 1.00 94.19 83 LYS A CA 1
ATOM 633 C C . LYS A 1 83 ? -3.015 6.909 -5.377 1.00 94.19 83 LYS A C 1
ATOM 635 O O . LYS A 1 83 ? -1.913 6.852 -5.906 1.00 94.19 83 LYS A O 1
ATOM 640 N N . PHE A 1 84 ? -3.592 8.058 -5.024 1.00 95.62 84 PHE A N 1
ATOM 641 C CA . PHE A 1 84 ? -2.979 9.353 -5.331 1.00 95.62 84 PHE A CA 1
ATOM 642 C C . PHE A 1 84 ? -1.583 9.507 -4.718 1.00 95.62 84 PHE A C 1
ATOM 644 O O . PHE A 1 84 ? -0.664 9.933 -5.406 1.00 95.62 84 PHE A O 1
ATOM 651 N N . ARG A 1 85 ? -1.388 9.118 -3.450 1.00 95.88 85 ARG A N 1
ATOM 652 C CA . ARG A 1 85 ? -0.058 9.163 -2.816 1.00 95.88 85 ARG A CA 1
ATOM 653 C C . ARG A 1 85 ? 0.957 8.275 -3.525 1.00 95.88 85 ARG A C 1
ATOM 655 O O . ARG A 1 85 ? 2.082 8.712 -3.738 1.00 95.88 85 ARG A O 1
ATOM 662 N N . LEU A 1 86 ? 0.561 7.056 -3.896 1.00 95.12 86 LEU A N 1
ATOM 663 C CA . LEU A 1 86 ? 1.426 6.150 -4.648 1.00 95.12 86 LEU A CA 1
ATOM 664 C C . LEU A 1 86 ? 1.829 6.778 -5.983 1.00 95.12 86 LEU A C 1
ATOM 666 O O . LEU A 1 86 ? 3.014 6.854 -6.277 1.00 95.12 86 LEU A O 1
ATOM 670 N N . GLU A 1 87 ? 0.875 7.286 -6.760 1.00 95.25 87 GLU A N 1
ATOM 671 C CA . GLU A 1 87 ? 1.166 7.929 -8.045 1.00 95.25 87 GLU A CA 1
ATOM 672 C C . GLU A 1 87 ? 2.093 9.137 -7.896 1.00 95.25 87 GLU A C 1
ATOM 674 O O . GLU A 1 87 ? 3.026 9.288 -8.679 1.00 95.25 87 GLU A O 1
ATOM 679 N N . GLU A 1 88 ? 1.892 9.975 -6.879 1.00 96.50 88 GLU A N 1
ATOM 680 C CA . GLU A 1 88 ? 2.769 11.120 -6.622 1.00 96.50 88 GLU A CA 1
ATOM 681 C C . GLU A 1 88 ? 4.200 10.689 -6.268 1.00 96.50 88 GLU A C 1
ATOM 683 O O . GLU A 1 88 ? 5.160 11.241 -6.808 1.00 96.50 88 GLU A O 1
ATOM 688 N N . GLU A 1 89 ? 4.374 9.675 -5.417 1.00 97.19 89 GLU A N 1
ATOM 689 C CA . GLU A 1 89 ? 5.705 9.153 -5.084 1.00 97.19 89 GLU A CA 1
ATOM 690 C C . GLU A 1 89 ? 6.378 8.456 -6.278 1.00 97.19 89 GLU A C 1
ATOM 692 O O . GLU A 1 89 ? 7.580 8.625 -6.500 1.00 97.19 89 GLU A O 1
ATOM 697 N N . PHE A 1 90 ? 5.615 7.733 -7.100 1.00 94.19 90 PHE A N 1
ATOM 698 C CA . PHE A 1 90 ? 6.123 7.078 -8.306 1.00 94.19 90 PHE A CA 1
ATOM 699 C C . PHE A 1 90 ? 6.503 8.082 -9.410 1.00 94.19 90 PHE A C 1
ATOM 701 O O . PHE A 1 90 ? 7.543 7.923 -10.059 1.00 94.19 90 PHE A O 1
ATOM 708 N N . LYS A 1 91 ? 5.752 9.179 -9.562 1.00 95.12 91 LYS A N 1
ATOM 709 C CA . LYS A 1 91 ? 6.104 10.285 -10.471 1.00 95.12 91 LYS A CA 1
ATOM 710 C C . LYS A 1 91 ? 7.427 10.941 -10.102 1.00 95.12 91 LYS A C 1
ATOM 712 O O . LYS A 1 91 ? 8.210 11.248 -11.003 1.00 95.12 91 LYS A O 1
ATOM 717 N N . LYS A 1 92 ? 7.722 11.111 -8.806 1.00 96.56 92 LYS A N 1
ATOM 718 C CA . LYS A 1 92 ? 9.011 11.661 -8.333 1.00 96.56 92 LYS A CA 1
ATOM 719 C C . LYS A 1 92 ? 10.198 10.812 -8.774 1.00 96.56 92 LYS A C 1
ATOM 721 O O . LYS A 1 92 ? 11.270 11.346 -9.045 1.00 96.56 92 LYS A O 1
ATOM 726 N N . ILE A 1 93 ? 9.996 9.502 -8.903 1.00 95.00 93 ILE A N 1
ATOM 727 C CA . ILE A 1 93 ? 10.999 8.578 -9.433 1.00 95.00 93 ILE A CA 1
ATOM 728 C C . ILE A 1 93 ? 10.797 8.295 -10.926 1.00 95.00 93 ILE A C 1
ATOM 730 O O . ILE A 1 93 ? 11.373 7.354 -11.448 1.00 95.00 93 ILE A O 1
ATOM 734 N N . GLY A 1 94 ? 10.036 9.104 -11.663 1.00 93.00 94 GLY A N 1
ATOM 735 C CA . GLY A 1 94 ? 9.951 9.042 -13.125 1.00 93.00 94 GLY A CA 1
ATOM 736 C C . GLY A 1 94 ? 9.002 7.991 -13.706 1.00 93.00 94 GLY A C 1
ATOM 737 O O . GLY A 1 94 ? 8.993 7.830 -14.925 1.00 93.00 94 GLY A O 1
ATOM 738 N N . PHE A 1 95 ? 8.194 7.312 -12.888 1.00 92.12 95 PHE A N 1
ATOM 739 C CA . PHE A 1 95 ? 7.085 6.492 -13.375 1.00 92.12 95 PHE A CA 1
ATOM 740 C C . PHE A 1 95 ? 5.841 7.371 -13.548 1.00 92.12 95 PHE A C 1
ATOM 742 O O . PHE A 1 95 ? 5.364 7.963 -12.583 1.00 92.12 95 PHE A O 1
ATOM 749 N N . LYS A 1 96 ? 5.347 7.513 -14.780 1.00 88.75 96 LYS A N 1
ATOM 750 C CA . LYS A 1 96 ? 4.317 8.512 -15.127 1.00 88.75 96 LYS A CA 1
ATOM 751 C C . LYS A 1 96 ? 2.952 7.918 -15.475 1.00 88.75 96 LYS A C 1
ATOM 753 O O . LYS A 1 96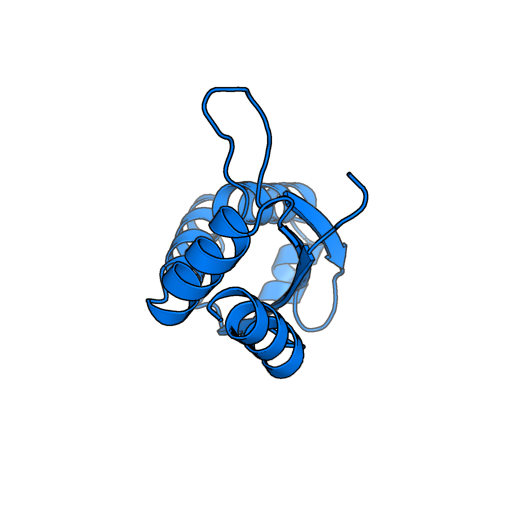 ? 2.018 8.687 -15.691 1.00 88.75 96 LYS A O 1
ATOM 758 N N . ASP A 1 97 ? 2.847 6.594 -15.532 1.00 88.56 97 ASP A N 1
ATOM 759 C CA . ASP A 1 97 ? 1.598 5.920 -15.878 1.00 88.56 97 ASP A CA 1
ATOM 760 C C . ASP A 1 97 ? 0.644 5.883 -14.675 1.00 88.56 97 ASP A C 1
ATOM 762 O O . ASP A 1 97 ? 1.056 5.983 -13.516 1.00 88.56 97 ASP A O 1
ATOM 766 N N . GLU A 1 98 ? -0.649 5.735 -14.956 1.00 89.69 98 GLU A N 1
ATOM 767 C CA . GLU A 1 98 ? -1.674 5.581 -13.924 1.00 89.69 98 GLU A CA 1
ATOM 768 C C . GLU A 1 98 ? -1.543 4.223 -13.217 1.00 89.69 98 GLU A C 1
ATOM 770 O O . GLU A 1 98 ? -1.280 3.194 -13.847 1.00 89.69 98 GLU A O 1
ATOM 775 N N . LEU A 1 99 ? -1.771 4.209 -11.902 1.00 91.25 99 LEU A N 1
ATOM 776 C CA . LEU A 1 99 ? -1.714 2.997 -11.091 1.00 91.25 99 LEU A CA 1
ATOM 777 C C . LEU A 1 99 ? -3.111 2.421 -10.829 1.00 91.25 99 LEU A C 1
ATOM 779 O O . LEU A 1 99 ? -4.036 3.101 -10.373 1.00 91.25 99 LEU A O 1
ATOM 783 N N . GLY A 1 100 ? -3.259 1.116 -11.034 1.00 91.19 100 GLY A N 1
ATOM 784 C CA . GLY A 1 100 ? -4.306 0.315 -10.410 1.00 91.19 100 GLY A CA 1
ATOM 785 C C . GLY A 1 100 ? -3.878 -0.075 -8.997 1.00 91.19 100 GLY A C 1
ATOM 786 O O . GLY A 1 100 ? -2.784 -0.604 -8.815 1.00 91.19 100 GLY A O 1
ATOM 787 N N . VAL A 1 101 ? -4.726 0.172 -7.994 1.00 91.94 101 VAL A N 1
ATOM 788 C CA . VAL A 1 101 ? -4.450 -0.201 -6.597 1.00 91.94 101 VAL A CA 1
ATOM 789 C C . VAL A 1 101 ? -5.639 -0.967 -6.027 1.00 91.94 101 VAL A C 1
ATOM 791 O O . VAL A 1 101 ? -6.770 -0.486 -6.084 1.00 91.94 101 VAL A O 1
ATOM 794 N N . THR A 1 102 ? -5.390 -2.157 -5.482 1.00 90.31 102 THR A N 1
ATOM 795 C CA . THR A 1 102 ? -6.418 -3.039 -4.900 1.00 90.31 102 THR A CA 1
ATOM 796 C C . THR A 1 102 ? -5.948 -3.647 -3.578 1.00 90.31 102 THR A C 1
ATOM 798 O O . THR A 1 102 ? -4.748 -3.790 -3.355 1.00 90.31 102 THR A O 1
ATOM 801 N N . ILE A 1 103 ? -6.888 -4.015 -2.702 1.00 89.06 103 ILE A N 1
ATOM 802 C CA . ILE A 1 103 ? -6.628 -4.812 -1.493 1.00 89.06 103 ILE A CA 1
ATOM 803 C C . ILE A 1 103 ? -7.027 -6.257 -1.816 1.00 89.06 103 ILE A C 1
ATOM 805 O O . ILE A 1 103 ? -8.201 -6.508 -2.081 1.00 89.06 103 ILE A O 1
ATOM 809 N N . ARG A 1 104 ? -6.085 -7.211 -1.816 1.00 84.06 104 ARG A N 1
ATOM 810 C CA . ARG A 1 104 ? -6.378 -8.604 -2.221 1.00 84.06 104 ARG A CA 1
ATOM 811 C C . ARG A 1 104 ? -7.348 -9.324 -1.292 1.00 84.06 104 ARG A C 1
ATOM 813 O O . ARG A 1 104 ? -8.245 -10.007 -1.762 1.00 84.06 104 ARG A O 1
ATOM 820 N N . ASN A 1 105 ? -7.176 -9.174 0.013 1.00 79.88 105 ASN A N 1
ATOM 821 C CA . ASN A 1 105 ? -8.015 -9.785 1.044 1.00 79.88 105 ASN A CA 1
ATOM 822 C C . ASN A 1 105 ? -9.036 -8.777 1.598 1.00 79.88 105 ASN A C 1
ATOM 824 O O . ASN A 1 105 ? -9.271 -8.718 2.802 1.00 79.88 105 ASN A O 1
ATOM 828 N N . ALA A 1 106 ? -9.629 -7.957 0.721 1.00 78.69 106 ALA A N 1
ATOM 829 C CA . ALA A 1 106 ? -10.536 -6.881 1.117 1.00 78.69 106 ALA A CA 1
ATOM 830 C C . ALA A 1 106 ? -11.678 -7.366 2.025 1.00 78.69 106 ALA A C 1
ATOM 832 O O . ALA A 1 106 ? -11.979 -6.713 3.018 1.00 78.69 106 ALA A O 1
ATOM 833 N N . GLU A 1 107 ? -12.288 -8.513 1.717 1.00 75.56 107 GLU A N 1
ATOM 834 C CA . GLU A 1 107 ? -13.393 -9.075 2.504 1.00 75.56 107 GLU A CA 1
ATOM 835 C C . GLU A 1 107 ? -12.995 -9.336 3.963 1.00 75.56 107 GLU A C 1
ATOM 837 O O . GLU A 1 107 ? -13.649 -8.831 4.874 1.00 75.56 107 GLU A O 1
ATOM 842 N N . GLU A 1 108 ? -11.876 -10.029 4.184 1.00 78.12 108 GLU A N 1
ATOM 843 C CA . GLU A 1 108 ? -11.347 -10.323 5.520 1.00 78.12 108 GLU A CA 1
ATOM 844 C C . GLU A 1 108 ? -11.000 -9.040 6.289 1.00 78.12 108 GLU A C 1
ATOM 846 O O . GLU A 1 108 ? -11.323 -8.900 7.470 1.00 78.12 108 GLU A O 1
ATOM 851 N N . VAL A 1 109 ? -10.364 -8.082 5.609 1.00 77.56 109 VAL A N 1
ATOM 852 C CA . VAL A 1 109 ? -9.967 -6.801 6.202 1.00 77.56 109 VAL A CA 1
ATOM 853 C C . VAL A 1 109 ? -11.199 -5.991 6.625 1.0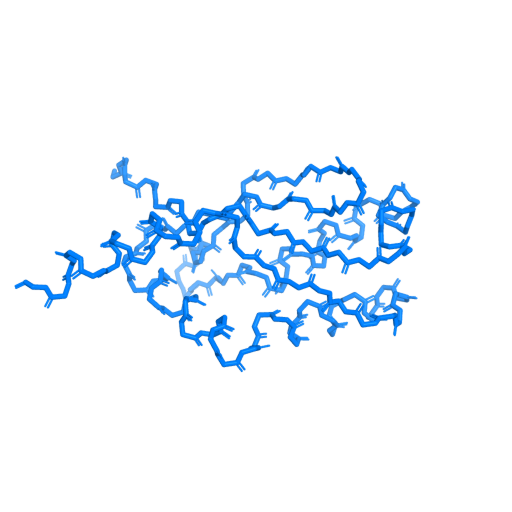0 77.56 109 VAL A C 1
ATOM 855 O O . VAL A 1 109 ? -11.241 -5.455 7.734 1.00 77.56 109 VAL A O 1
ATOM 858 N N . TYR A 1 110 ? -12.229 -5.926 5.777 1.00 78.88 110 TYR A N 1
ATOM 859 C CA . TYR A 1 110 ? -13.462 -5.203 6.088 1.00 78.88 110 TYR A CA 1
ATOM 860 C C . TYR A 1 110 ? -14.315 -5.906 7.152 1.00 78.88 110 TYR A C 1
ATOM 862 O O . TYR A 1 110 ? -14.931 -5.216 7.963 1.00 78.88 110 TYR A O 1
ATOM 870 N N . GLU A 1 111 ? -14.349 -7.241 7.196 1.00 79.62 111 GLU A N 1
ATOM 871 C CA . GLU A 1 111 ? -14.994 -7.992 8.286 1.00 79.62 111 GLU A CA 1
ATOM 872 C C . GLU A 1 111 ? -14.319 -7.718 9.634 1.00 79.62 111 GLU A C 1
ATOM 874 O O . GLU A 1 111 ? -14.992 -7.357 10.603 1.00 79.62 111 GLU A O 1
ATOM 879 N N . LYS A 1 112 ? -12.982 -7.785 9.687 1.00 74.12 112 LYS A N 1
ATOM 880 C CA . LYS A 1 112 ? -12.210 -7.453 10.895 1.00 74.12 112 LYS A CA 1
ATOM 881 C C . LYS A 1 112 ? -12.473 -6.026 11.370 1.00 74.12 112 LYS A C 1
ATOM 883 O O . LYS A 1 112 ? -12.631 -5.813 12.568 1.00 74.12 112 LYS A O 1
ATOM 888 N N . ALA A 1 113 ? -12.572 -5.065 10.451 1.00 75.25 113 ALA A N 1
ATOM 889 C CA . ALA A 1 113 ? -12.931 -3.689 10.788 1.00 75.25 113 ALA A CA 1
ATOM 890 C C . ALA A 1 113 ? -14.376 -3.567 11.315 1.00 75.25 113 ALA A C 1
ATOM 892 O O . ALA A 1 113 ? -14.619 -2.845 12.277 1.00 75.25 113 ALA A O 1
ATOM 893 N N . ARG A 1 114 ? -15.347 -4.291 10.734 1.00 77.31 114 ARG A N 1
ATOM 894 C CA . ARG A 1 114 ? -16.760 -4.262 11.166 1.00 77.31 114 ARG A CA 1
ATOM 895 C C . ARG A 1 114 ? -16.980 -4.838 12.562 1.00 77.31 114 ARG A C 1
ATOM 897 O O . ARG A 1 114 ? -17.769 -4.282 13.320 1.00 77.31 114 ARG A O 1
ATOM 904 N N . GLN A 1 115 ? -16.305 -5.934 12.903 1.00 72.25 115 GLN A N 1
ATOM 905 C CA . GLN A 1 115 ? -16.441 -6.588 14.212 1.00 72.25 115 GLN A CA 1
ATOM 906 C C . GLN A 1 115 ? -15.946 -5.725 15.380 1.00 72.25 115 GLN A C 1
ATOM 908 O O . GLN A 1 115 ? -16.266 -6.023 16.524 1.00 72.25 115 GLN A O 1
ATOM 913 N N . ARG A 1 116 ? -15.175 -4.671 15.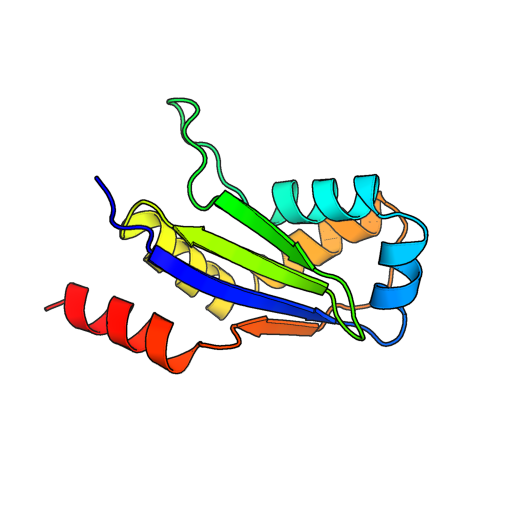099 1.00 65.44 116 ARG A N 1
ATOM 914 C CA . ARG A 1 116 ? -14.562 -3.795 16.104 1.00 65.44 116 ARG A CA 1
ATOM 915 C C . ARG A 1 116 ? -15.376 -2.537 16.414 1.00 65.44 116 ARG A C 1
ATOM 917 O O . ARG A 1 116 ? -15.157 -1.909 17.438 1.00 65.44 116 ARG A O 1
ATOM 924 N N . ILE A 1 117 ? -16.346 -2.204 15.559 1.00 58.38 117 ILE A N 1
ATOM 925 C CA . ILE A 1 117 ? -17.251 -1.051 15.725 1.00 58.38 117 ILE A CA 1
ATOM 926 C C . ILE A 1 117 ? -18.506 -1.433 16.554 1.00 58.38 117 ILE A C 1
ATOM 928 O O . ILE A 1 117 ? -19.369 -0.592 16.797 1.00 58.38 117 ILE A O 1
ATOM 932 N N . ARG A 1 118 ? -18.631 -2.697 16.983 1.00 50.03 118 ARG A N 1
ATOM 933 C CA . ARG A 1 118 ? -19.719 -3.201 17.839 1.00 50.03 118 ARG A CA 1
ATOM 934 C C . ARG A 1 118 ? -19.282 -3.293 19.291 1.00 50.03 118 ARG A C 1
ATOM 936 O O . ARG A 1 118 ? -20.138 -2.984 20.145 1.00 50.03 118 ARG A O 1
#

Organism: NCBI:txid174260